Protein AF-A0A2Z6ALF0-F1 (afdb_monomer)

pLDDT: mean 80.56, std 20.96, range [26.92, 98.69]

Solvent-accessible surface area (backbone atoms only — not comparable to full-atom values): 9524 Å² total; per-residue (Å²): 140,86,81,88,91,83,89,80,90,87,84,90,86,88,82,89,91,81,87,85,74,80,50,72,68,54,55,47,52,55,52,51,62,71,66,44,63,38,45,60,66,56,52,17,62,77,69,76,44,52,66,65,54,56,52,47,37,40,71,74,66,69,44,82,64,47,69,61,84,95,41,53,29,33,41,63,68,51,52,54,50,51,53,51,49,54,50,36,47,75,76,67,48,52,74,68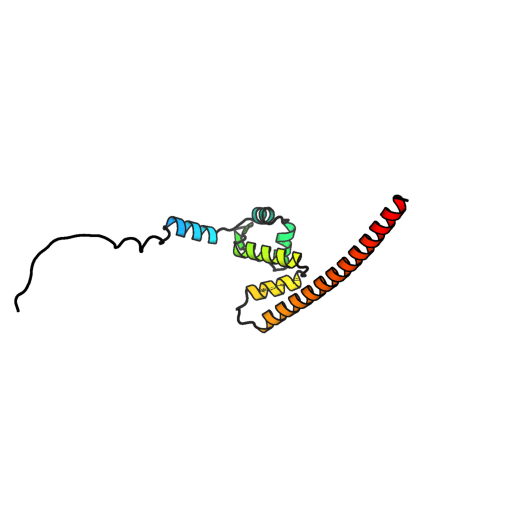,56,42,43,59,54,50,54,55,72,76,41,69,93,80,49,57,71,59,54,51,53,51,52,50,54,53,49,53,53,51,51,54,52,50,53,52,48,55,54,49,51,54,52,51,53,53,52,51,52,52,50,54,56,52,54,59,60,74,77,109

Nearest PDB structures (foldseek):
  5d90-assembly2_C  TM=7.475E-01  e=9.733E-06  Haemophilus influenzae Rd KW20
  2zhh-assembly1_A-2  TM=7.139E-01  e=1.843E-04  Escherichia coli K-12
  2zhg-assembly1_A-2  TM=7.378E-01  e=7.765E-04  Escherichia coli K-12
  5gpe-assembly3_F  TM=6.686E-01  e=2.913E-04  Cupriavidus metallidurans CH34
  4r4e-assembly1_A  TM=8.401E-01  e=2.870E-03  Bacillus subtilis subsp. subtilis str. 168

Secondary structure (DSSP, 8-state):
----------------S------HHHHHHHHHHHT--EEHHHHHHHTT--HHHHHHHHHTTS---EEETTEEEE-HHHHHHHHHHHHHHHTT--HHHHHHHHHHHHS-TT-HHHHHHHHHHHHHHHHHHHHHHHHHHHHHHHHHHHHHHHHHHHT-

Radius of gyration: 30.3 Å; Cα contacts (8 Å, |Δi|>4): 73; chains: 1; bounding box: 58×91×66 Å

Foldseek 3Di:
DDDDDDDDDDDDDDDDPPDPDDDPVVVVVVVVLQVAWDFLVRLCVVVVHDSVVVVVCVVVVLADFDDDDPTGTAGPVRSVSVVLVVVCVVLPHDPVVSSLVVVCVVDDVPCPVSVVVNVVVVVVSVVVVVVVVVVVVVVVVVVVVVVVVVVVVVVD

Sequence (156 aa):
MGNSLHLAEDDETLKDADRDNPTHKERTRAKDADLQVYGIQDVAQELGLTLRTLRFYEKEGLIAPQRVGSTRAYSRREIGRIQLILRGKRLGFSIKEIKEFLDLYDADPEHKEQMERLIARIRERLVDLKTQRSALDLTIDELTTIEVEAMAKLQR

Structure (mmCIF, N/CA/C/O backbone):
data_AF-A0A2Z6ALF0-F1
#
_entry.id   AF-A0A2Z6ALF0-F1
#
loop_
_atom_site.group_PDB
_atom_site.id
_atom_site.type_symbol
_atom_site.label_atom_id
_atom_site.label_alt_id
_atom_site.label_comp_id
_atom_site.label_asym_id
_atom_site.label_entity_id
_atom_site.label_seq_id
_atom_site.pdbx_PDB_ins_code
_atom_site.Cartn_x
_atom_site.Cartn_y
_atom_site.Cartn_z
_atom_site.occupancy
_atom_site.B_iso_or_equiv
_atom_site.auth_seq_id
_atom_site.auth_comp_id
_atom_site.auth_asym_id
_atom_site.auth_atom_id
_atom_site.pdbx_PDB_model_num
ATOM 1 N N . MET A 1 1 ? -29.558 80.510 9.126 1.00 36.16 1 MET A N 1
ATOM 2 C CA . MET A 1 1 ? -30.345 79.800 10.158 1.00 36.16 1 MET A CA 1
ATOM 3 C C . MET A 1 1 ? -31.781 79.751 9.673 1.00 36.16 1 MET A C 1
ATOM 5 O O . MET A 1 1 ? -32.325 80.812 9.409 1.00 36.16 1 MET A O 1
ATOM 9 N N . GLY A 1 2 ? -32.359 78.566 9.484 1.00 38.44 2 GLY A N 1
ATOM 10 C CA . GLY A 1 2 ? -33.730 78.428 8.980 1.00 38.44 2 GLY A CA 1
ATOM 11 C C . GLY A 1 2 ? -33.899 77.136 8.197 1.00 38.44 2 GLY A C 1
ATOM 12 O O . GLY A 1 2 ? -33.400 77.021 7.090 1.00 38.44 2 GLY A O 1
ATOM 13 N N . ASN A 1 3 ? -34.511 76.161 8.849 1.00 26.92 3 ASN A N 1
ATOM 14 C CA . ASN A 1 3 ? -34.563 74.740 8.539 1.00 26.92 3 ASN A CA 1
ATOM 15 C C . ASN A 1 3 ? -35.599 74.363 7.452 1.00 26.92 3 ASN A C 1
ATOM 17 O O . ASN A 1 3 ? -36.621 75.026 7.344 1.00 26.92 3 ASN A O 1
ATOM 21 N N . SER A 1 4 ? -35.349 73.215 6.804 1.00 31.67 4 SER A N 1
ATOM 22 C CA . SER A 1 4 ? -36.308 72.174 6.371 1.00 31.67 4 SER A CA 1
ATOM 23 C C . SER A 1 4 ? -37.466 72.489 5.407 1.00 31.67 4 SER A C 1
ATOM 25 O O . SER A 1 4 ? -38.355 73.273 5.712 1.00 31.67 4 SER A O 1
ATOM 27 N N . LEU A 1 5 ? -37.552 71.682 4.337 1.00 34.75 5 LEU A N 1
ATOM 28 C CA . LEU A 1 5 ? -38.523 70.573 4.158 1.00 34.75 5 LEU A CA 1
ATOM 29 C C . LEU A 1 5 ? -39.065 70.484 2.710 1.00 34.75 5 LEU A C 1
ATOM 31 O O . LEU A 1 5 ? -39.982 71.211 2.333 1.00 34.75 5 LEU A O 1
ATOM 35 N N . HIS A 1 6 ? -38.539 69.542 1.921 1.00 37.31 6 HIS A N 1
ATOM 36 C CA . HIS A 1 6 ? -39.217 68.905 0.773 1.00 37.31 6 HIS A CA 1
ATOM 37 C C . HIS A 1 6 ? -38.437 67.612 0.449 1.00 37.31 6 HIS A C 1
ATOM 39 O O . HIS A 1 6 ? -37.258 67.715 0.128 1.00 37.31 6 HIS A O 1
ATOM 45 N N . LEU A 1 7 ? -38.857 66.412 0.877 1.00 29.72 7 LEU A N 1
ATOM 46 C CA . LEU A 1 7 ? -39.897 65.496 0.355 1.00 29.72 7 LEU A CA 1
ATOM 47 C C . LEU A 1 7 ? -39.649 64.951 -1.067 1.00 29.72 7 LEU A C 1
ATOM 49 O O . LEU A 1 7 ? -39.421 65.730 -1.987 1.00 29.72 7 LEU A O 1
ATOM 53 N N . ALA A 1 8 ? -39.833 63.621 -1.159 1.00 34.72 8 ALA A N 1
ATOM 54 C CA . ALA A 1 8 ? -39.779 62.663 -2.281 1.00 34.72 8 ALA A CA 1
ATOM 55 C C . ALA A 1 8 ? -38.380 62.054 -2.566 1.00 34.72 8 ALA A C 1
ATOM 57 O O . ALA A 1 8 ? -37.466 62.789 -2.928 1.00 34.72 8 ALA A O 1
ATOM 58 N N . GLU A 1 9 ? -38.082 60.789 -2.201 1.00 36.00 9 GLU A N 1
ATOM 59 C CA . GLU A 1 9 ? -38.539 59.504 -2.824 1.00 36.00 9 GLU A CA 1
ATOM 60 C C . GLU A 1 9 ? -38.006 59.421 -4.272 1.00 36.00 9 GLU A C 1
ATOM 62 O O . GLU A 1 9 ? -38.225 60.351 -5.037 1.00 36.00 9 GLU A O 1
ATOM 67 N N . ASP A 1 10 ? -37.190 58.471 -4.742 1.00 36.28 10 ASP A N 1
ATOM 68 C CA . ASP A 1 10 ? -36.922 57.045 -4.479 1.00 36.28 10 ASP A CA 1
ATOM 69 C C . ASP A 1 10 ? -35.439 56.765 -4.888 1.00 36.28 10 ASP A C 1
ATOM 71 O O . ASP A 1 10 ? -34.798 57.626 -5.487 1.00 36.28 10 ASP A O 1
ATOM 75 N N . ASP A 1 11 ? -34.743 55.667 -4.585 1.00 36.69 11 ASP A N 1
ATOM 76 C CA . ASP A 1 11 ? -35.003 54.318 -5.097 1.00 36.69 11 ASP A CA 1
ATOM 77 C C . ASP A 1 11 ? -33.961 53.325 -4.530 1.00 36.69 11 ASP A C 1
ATOM 79 O O . ASP A 1 11 ? -32.833 53.679 -4.173 1.00 36.69 11 ASP A O 1
ATOM 83 N N . GLU A 1 12 ? -34.392 52.074 -4.422 1.00 46.31 12 GLU A N 1
ATOM 84 C CA . GLU A 1 12 ? -33.742 50.914 -3.826 1.00 46.31 12 GLU A CA 1
ATOM 85 C C . GLU A 1 12 ? -32.347 50.600 -4.400 1.00 46.31 12 GLU A C 1
ATOM 87 O O . GLU A 1 12 ? -32.217 50.402 -5.597 1.00 46.31 12 GLU A O 1
ATOM 92 N N . THR A 1 13 ? -31.356 50.315 -3.541 1.00 40.75 13 THR A N 1
ATOM 93 C CA . THR A 1 13 ? -30.480 49.127 -3.700 1.00 40.75 13 THR A CA 1
ATOM 94 C C . THR A 1 13 ? -29.827 48.745 -2.364 1.00 40.75 13 THR A C 1
ATOM 96 O O . THR A 1 13 ? -28.666 49.049 -2.102 1.00 40.75 13 THR A O 1
ATOM 99 N N . LEU A 1 14 ? -30.564 48.037 -1.509 1.00 40.50 14 LEU A N 1
ATOM 100 C CA . LEU A 1 14 ? -30.002 47.198 -0.444 1.00 40.50 14 LEU A CA 1
ATOM 101 C C . LEU A 1 14 ? -30.668 45.825 -0.559 1.00 40.50 14 LEU A C 1
ATOM 103 O O . LEU A 1 14 ? -31.631 45.516 0.138 1.00 40.50 14 LEU A O 1
ATOM 107 N N . LYS A 1 15 ? -30.185 45.013 -1.500 1.00 47.94 15 LYS A N 1
ATOM 108 C CA . LYS A 1 15 ? -30.515 43.590 -1.593 1.00 47.94 15 LYS A CA 1
ATOM 109 C C . LYS A 1 15 ? -29.215 42.793 -1.643 1.00 47.94 15 LYS A C 1
ATOM 111 O O . LYS A 1 15 ? -28.265 43.191 -2.305 1.00 47.94 15 LYS A O 1
ATOM 116 N N . ASP A 1 16 ? -29.250 41.666 -0.937 1.00 44.12 16 ASP A N 1
ATOM 117 C CA . ASP A 1 16 ? -28.388 40.490 -1.102 1.00 44.12 16 ASP A CA 1
ATOM 118 C C . ASP A 1 16 ? -27.131 40.373 -0.221 1.00 44.12 16 ASP A C 1
ATOM 120 O O . ASP A 1 16 ? -26.044 40.082 -0.709 1.00 44.12 16 ASP A O 1
ATOM 124 N N . ALA A 1 17 ? -27.295 40.464 1.105 1.00 42.97 17 ALA A N 1
ATOM 125 C CA . ALA A 1 17 ? -26.267 40.026 2.064 1.00 42.97 17 ALA A CA 1
ATOM 126 C C . ALA A 1 17 ? -26.713 38.890 3.011 1.00 42.97 17 ALA A C 1
ATOM 128 O O . ALA A 1 17 ? -26.116 38.725 4.069 1.00 42.97 17 ALA A O 1
ATOM 129 N N . ASP A 1 18 ? -27.738 38.099 2.661 1.00 46.19 18 ASP A N 1
ATOM 130 C CA . ASP A 1 18 ? -28.211 37.019 3.553 1.00 46.19 18 ASP A CA 1
ATOM 131 C C . ASP A 1 18 ? -28.736 35.765 2.817 1.00 46.19 18 ASP A C 1
ATOM 133 O O . ASP A 1 18 ? -29.830 35.269 3.083 1.00 46.19 18 ASP A O 1
ATOM 137 N N . ARG A 1 19 ? -27.983 35.256 1.826 1.00 46.47 19 ARG A N 1
ATOM 138 C CA . ARG A 1 19 ? -28.395 34.085 1.014 1.00 46.47 19 ARG A CA 1
ATOM 139 C C . ARG A 1 19 ? -27.627 32.779 1.237 1.00 46.47 19 ARG A C 1
ATOM 141 O O . ARG A 1 19 ? -28.001 31.787 0.626 1.00 46.47 19 ARG A O 1
ATOM 148 N N . ASP A 1 20 ? -26.671 32.730 2.161 1.00 53.62 20 ASP A N 1
ATOM 149 C CA . ASP A 1 20 ? -25.865 31.520 2.416 1.00 53.62 20 ASP A CA 1
ATOM 150 C C . ASP A 1 20 ? -26.016 30.976 3.845 1.00 53.62 20 ASP A C 1
ATOM 152 O O . ASP A 1 20 ? -25.077 30.445 4.439 1.00 53.62 20 ASP A O 1
ATOM 156 N N . ASN A 1 21 ? -27.215 31.075 4.428 1.00 49.03 21 ASN 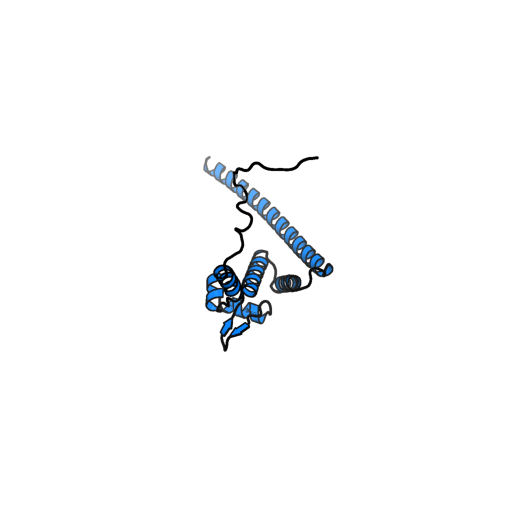A N 1
ATOM 157 C CA . ASN A 1 21 ? -27.497 30.407 5.695 1.00 49.03 21 ASN A CA 1
ATOM 158 C C . ASN A 1 21 ? -28.174 29.047 5.425 1.00 49.03 21 ASN A C 1
ATOM 160 O O . ASN A 1 21 ? -29.372 29.018 5.131 1.00 49.03 21 ASN A O 1
ATOM 164 N N . PRO A 1 22 ? -27.459 27.906 5.521 1.00 55.16 22 PRO A N 1
ATOM 165 C CA . PRO A 1 22 ? -28.015 26.606 5.157 1.00 55.16 22 PRO A CA 1
ATOM 166 C C . PRO A 1 22 ? -29.225 26.272 6.029 1.00 55.16 22 PRO A C 1
ATOM 168 O O . PRO A 1 22 ? -29.228 26.506 7.249 1.00 55.16 22 PRO A O 1
ATOM 171 N N . THR A 1 23 ? -30.259 25.722 5.396 1.00 61.44 23 THR A N 1
ATOM 172 C CA . THR A 1 23 ? -31.543 25.427 6.036 1.00 61.44 23 THR A CA 1
ATOM 173 C C . THR A 1 23 ? -31.380 24.386 7.145 1.00 61.44 23 THR A C 1
ATOM 175 O O . THR A 1 23 ? -30.465 23.560 7.127 1.00 61.44 23 THR A O 1
ATOM 178 N N . HIS A 1 24 ? -32.291 24.370 8.125 1.00 55.44 24 HIS A N 1
ATOM 179 C CA . HIS A 1 24 ? -32.254 23.376 9.205 1.00 55.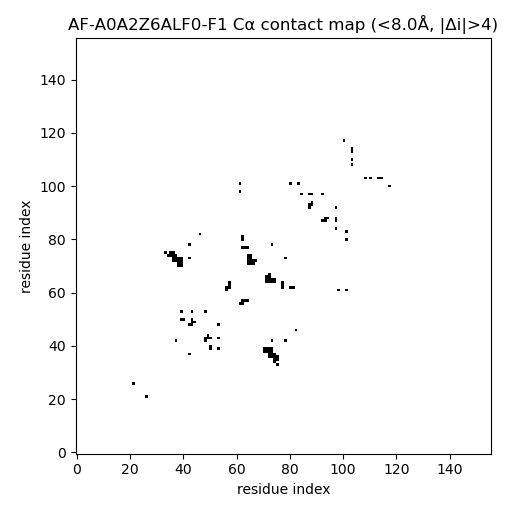44 24 HIS A CA 1
ATOM 180 C C . HIS A 1 24 ? -32.209 21.936 8.656 1.00 55.44 24 HIS A C 1
ATOM 182 O O . HIS A 1 24 ? -31.474 21.117 9.191 1.00 55.44 24 HIS A O 1
ATOM 188 N N . LYS A 1 25 ? -32.906 21.631 7.548 1.00 51.03 25 LYS A N 1
ATOM 189 C CA . LYS A 1 25 ? -32.864 20.312 6.881 1.00 51.03 25 LYS A CA 1
ATOM 190 C C . LYS A 1 25 ? -31.490 19.965 6.295 1.00 51.03 25 LYS A C 1
ATOM 192 O O . LYS A 1 25 ? -31.099 18.802 6.356 1.00 51.03 25 LYS A O 1
ATOM 197 N N . GLU A 1 26 ? -30.756 20.935 5.756 1.00 51.47 26 GLU A N 1
ATOM 198 C CA . GLU A 1 26 ? -29.387 20.732 5.255 1.00 51.47 26 GLU A CA 1
ATOM 199 C C . GLU A 1 26 ? -28.392 20.540 6.401 1.00 51.47 26 GLU A C 1
ATOM 201 O O . GLU A 1 26 ? -27.543 19.654 6.326 1.00 51.47 26 GLU A O 1
ATOM 206 N N . ARG A 1 27 ? -28.560 21.273 7.511 1.00 55.06 27 ARG A N 1
ATOM 207 C CA . ARG A 1 27 ? -27.776 21.047 8.739 1.00 55.06 27 ARG A CA 1
ATOM 208 C C . ARG A 1 27 ? -28.053 19.678 9.351 1.00 55.06 27 ARG A C 1
ATOM 210 O O . ARG A 1 27 ? -27.126 19.043 9.844 1.00 55.06 27 ARG A O 1
ATOM 217 N N . THR A 1 28 ? -29.304 19.216 9.314 1.00 50.59 28 THR A N 1
ATOM 218 C CA . THR A 1 28 ? -29.684 17.878 9.785 1.00 50.59 28 THR A CA 1
ATOM 219 C C . THR A 1 28 ? -29.117 16.790 8.867 1.00 50.59 28 THR A C 1
ATOM 221 O O . THR A 1 28 ? -28.453 15.899 9.372 1.00 50.59 28 THR A O 1
ATOM 224 N N . ARG A 1 29 ? -29.222 16.907 7.531 1.00 51.62 29 ARG A N 1
ATOM 225 C CA . ARG A 1 29 ? -28.601 15.951 6.582 1.00 51.62 29 ARG A CA 1
ATOM 226 C C . ARG A 1 29 ? -27.079 15.866 6.701 1.00 51.62 29 ARG A C 1
ATOM 228 O O . ARG A 1 29 ? -26.533 14.772 6.607 1.00 51.62 29 ARG A O 1
ATOM 235 N N . ALA A 1 30 ? -26.400 16.998 6.876 1.00 51.06 30 ALA A N 1
ATOM 236 C CA . ALA A 1 30 ? -24.951 17.027 7.062 1.00 51.06 30 ALA A CA 1
ATOM 237 C C . ALA A 1 30 ? -24.537 16.385 8.399 1.00 51.06 30 ALA A C 1
ATOM 239 O O . ALA A 1 30 ? -23.583 15.614 8.428 1.00 51.06 30 ALA A O 1
ATOM 240 N N . LYS A 1 31 ? -25.297 16.624 9.480 1.00 46.72 31 LYS A N 1
ATOM 241 C CA . LYS A 1 31 ? -25.099 15.947 10.775 1.00 46.72 31 LYS A CA 1
ATOM 242 C C . LYS A 1 31 ? -25.391 14.446 10.716 1.00 46.72 31 LYS A C 1
ATOM 244 O O . LYS A 1 31 ? -24.649 13.665 11.301 1.00 46.72 31 LYS A O 1
ATOM 249 N N . ASP A 1 32 ? -26.431 14.038 9.997 1.00 48.75 32 ASP A N 1
ATOM 250 C CA . ASP A 1 32 ? -26.802 12.628 9.845 1.00 48.75 32 ASP A CA 1
ATOM 251 C C . ASP A 1 32 ? -25.769 11.865 9.003 1.00 48.75 32 ASP A C 1
ATOM 253 O O . ASP A 1 32 ? -25.468 10.711 9.293 1.00 48.75 32 ASP A O 1
ATOM 257 N N . ALA A 1 33 ? -25.170 12.514 7.997 1.00 52.06 33 ALA A N 1
ATOM 258 C CA . ALA A 1 33 ? -24.069 11.949 7.218 1.00 52.06 33 ALA A CA 1
ATOM 259 C C . ALA A 1 33 ? -22.802 11.725 8.062 1.00 52.06 33 ALA A C 1
ATOM 261 O O . ALA A 1 33 ? -22.084 10.753 7.819 1.00 52.06 33 ALA A O 1
ATOM 262 N N . ASP A 1 34 ? -22.548 12.581 9.054 1.00 53.16 34 ASP A N 1
ATOM 263 C CA . ASP A 1 34 ? -21.435 12.449 10.006 1.00 53.16 34 ASP A CA 1
ATOM 264 C C . ASP A 1 34 ? -21.668 11.336 11.049 1.00 53.16 34 ASP A C 1
ATOM 266 O O . ASP A 1 34 ? -20.716 10.748 11.561 1.00 53.16 34 ASP A O 1
ATOM 270 N N . LEU A 1 35 ? -22.933 10.987 11.313 1.00 59.06 35 LEU A N 1
ATOM 271 C CA . LEU A 1 35 ? -23.349 9.885 12.193 1.00 59.06 35 LEU A CA 1
ATOM 272 C C . LEU A 1 35 ? -23.597 8.561 11.449 1.00 59.06 35 LEU A C 1
ATOM 274 O O . LEU A 1 35 ? -23.936 7.557 12.081 1.00 59.06 35 LEU A O 1
ATOM 278 N N . GLN A 1 36 ? -23.432 8.527 10.121 1.00 74.06 36 GLN A N 1
ATOM 279 C CA . GLN A 1 36 ? -23.602 7.298 9.349 1.00 74.06 36 GLN A CA 1
ATOM 280 C C . GLN A 1 36 ? -22.542 6.264 9.733 1.00 74.06 36 GLN A C 1
ATOM 282 O O . GLN A 1 36 ? -21.338 6.454 9.538 1.00 74.06 36 GLN A O 1
ATOM 287 N N . VAL A 1 37 ? -23.034 5.140 10.246 1.00 82.50 37 VAL A N 1
ATOM 288 C CA . VAL A 1 37 ? -22.264 3.928 10.496 1.00 82.50 37 VAL A CA 1
ATOM 289 C C . VAL A 1 37 ? -22.595 2.880 9.442 1.00 82.50 37 VAL A C 1
ATOM 291 O O . VAL A 1 37 ? -23.759 2.648 9.127 1.00 82.50 37 VAL A O 1
ATOM 294 N N . TYR A 1 38 ? -21.559 2.242 8.911 1.00 90.88 38 TYR A N 1
ATOM 295 C CA . TYR A 1 38 ? -21.655 1.270 7.824 1.00 90.88 38 TYR A CA 1
ATOM 296 C C . TYR A 1 38 ? -21.400 -0.142 8.349 1.00 90.88 38 TYR A C 1
ATOM 298 O O . TYR A 1 38 ? -20.572 -0.338 9.246 1.00 90.88 38 TYR A O 1
ATOM 306 N N . GLY A 1 39 ? -22.103 -1.134 7.802 1.00 93.62 39 GLY A N 1
ATOM 307 C CA . GLY A 1 39 ? -21.878 -2.537 8.128 1.00 93.62 39 GLY A CA 1
ATOM 308 C C . GLY A 1 39 ? -20.608 -3.083 7.474 1.00 93.62 39 GLY A C 1
ATOM 309 O O . GLY A 1 39 ? -20.095 -2.542 6.497 1.00 93.62 39 GLY A O 1
ATOM 310 N N . ILE A 1 40 ? -20.095 -4.209 7.984 1.00 93.56 40 ILE A N 1
ATOM 311 C CA . ILE A 1 40 ? -18.899 -4.847 7.406 1.00 93.56 40 ILE A CA 1
ATOM 312 C C . ILE A 1 40 ? -19.109 -5.286 5.947 1.00 93.56 40 ILE A C 1
ATOM 314 O O . ILE A 1 40 ? -18.159 -5.237 5.169 1.00 93.56 40 ILE A O 1
ATOM 318 N N . GLN A 1 41 ? -20.320 -5.721 5.573 1.00 94.38 41 GLN A N 1
ATOM 319 C CA . GLN A 1 41 ? -20.626 -6.079 4.184 1.00 94.38 41 GLN A CA 1
ATOM 320 C C . GLN A 1 41 ? -20.586 -4.859 3.265 1.00 94.38 41 GLN A C 1
ATOM 322 O O . GLN A 1 41 ? -19.957 -4.935 2.212 1.00 94.38 41 GLN A O 1
ATOM 327 N N . ASP A 1 42 ? -21.190 -3.748 3.687 1.00 94.12 42 ASP A N 1
ATOM 328 C CA . ASP A 1 42 ? -21.257 -2.522 2.889 1.00 94.12 42 ASP A CA 1
ATOM 329 C C . ASP A 1 42 ? -19.851 -1.981 2.625 1.00 94.12 42 ASP A C 1
ATOM 331 O O . ASP A 1 42 ? -19.468 -1.768 1.479 1.00 94.12 42 ASP A O 1
ATOM 335 N N . VAL A 1 43 ? -19.028 -1.882 3.677 1.00 95.19 43 VAL A N 1
ATOM 336 C CA . VAL A 1 43 ? -17.637 -1.412 3.566 1.00 95.19 43 VAL A CA 1
ATOM 337 C C . VAL A 1 43 ? -16.799 -2.336 2.685 1.00 95.19 43 VAL A C 1
ATOM 339 O O . VAL A 1 43 ? -15.974 -1.875 1.898 1.00 95.19 43 VAL A O 1
ATOM 342 N N . ALA A 1 44 ? -16.986 -3.651 2.812 1.00 95.50 44 ALA A N 1
ATOM 343 C CA . ALA A 1 44 ? -16.287 -4.623 1.980 1.00 95.50 44 ALA A CA 1
ATOM 344 C C . ALA A 1 44 ? -16.641 -4.450 0.500 1.00 95.50 44 ALA A C 1
ATOM 346 O O . ALA A 1 44 ? -15.746 -4.422 -0.342 1.00 95.50 44 ALA A O 1
ATOM 347 N N . GLN A 1 45 ? -17.926 -4.292 0.187 1.00 96.12 45 GLN A N 1
ATOM 348 C CA . GLN A 1 45 ? -18.388 -4.092 -1.179 1.00 96.12 45 GLN A CA 1
ATOM 349 C C . GLN A 1 45 ? -17.909 -2.753 -1.749 1.00 96.12 45 GLN A C 1
ATOM 351 O O . GLN A 1 45 ? -17.353 -2.726 -2.845 1.00 96.12 45 GLN A O 1
ATOM 356 N N . GLU A 1 46 ? -18.079 -1.662 -1.002 1.00 94.44 46 GLU A N 1
ATOM 357 C CA . GLU A 1 46 ? -17.722 -0.308 -1.434 1.00 94.44 46 GLU A CA 1
ATOM 358 C C . GLU A 1 46 ? -16.222 -0.170 -1.717 1.00 94.44 46 GLU A C 1
ATOM 360 O O . GLU A 1 46 ? -15.822 0.437 -2.709 1.00 94.44 46 GLU A O 1
ATOM 365 N N . LEU A 1 47 ? -15.378 -0.768 -0.872 1.00 95.12 47 LEU A N 1
ATOM 366 C CA . LEU A 1 47 ? -13.922 -0.671 -0.993 1.00 95.12 47 LEU A CA 1
ATOM 367 C C . LEU A 1 47 ? -13.294 -1.824 -1.790 1.00 95.12 47 LEU A C 1
ATOM 369 O O . LEU A 1 47 ? -12.068 -1.887 -1.902 1.00 95.12 47 LEU A O 1
ATOM 373 N N . GLY A 1 48 ? -14.101 -2.748 -2.323 1.00 96.06 48 GLY A N 1
ATOM 374 C CA . GLY A 1 48 ? -13.612 -3.916 -3.062 1.00 96.06 48 GLY A CA 1
ATOM 375 C C . GLY A 1 48 ? -12.744 -4.852 -2.212 1.00 96.06 48 GLY A C 1
ATOM 376 O O . GLY A 1 48 ? -11.780 -5.439 -2.704 1.00 96.06 48 GLY A O 1
ATOM 377 N N . LEU A 1 49 ? -13.046 -4.970 -0.918 1.00 96.56 49 LEU A N 1
ATOM 378 C CA . LEU A 1 49 ? -12.306 -5.785 0.040 1.00 96.56 49 LEU A CA 1
ATOM 379 C C . LEU A 1 49 ? -13.078 -7.039 0.422 1.00 96.56 49 LEU A C 1
ATOM 381 O O . LEU A 1 49 ? -14.302 -7.088 0.424 1.00 96.56 49 LEU A O 1
ATOM 385 N N . THR A 1 50 ? -12.348 -8.069 0.839 1.00 96.81 50 THR A N 1
ATOM 386 C CA . THR A 1 50 ? -12.986 -9.222 1.474 1.00 96.81 50 THR A CA 1
ATOM 387 C C . THR A 1 50 ? -13.277 -8.923 2.945 1.00 96.81 50 THR A C 1
ATOM 389 O O . THR A 1 50 ? -12.524 -8.210 3.616 1.00 96.81 50 THR A O 1
ATOM 392 N N . LEU A 1 51 ? -14.307 -9.566 3.505 1.00 96.31 51 LEU A N 1
ATOM 393 C CA . LEU A 1 51 ? -14.561 -9.534 4.953 1.00 96.31 51 LEU A CA 1
ATOM 394 C C . LEU A 1 51 ? -13.344 -10.024 5.757 1.00 96.31 51 LEU A C 1
ATOM 396 O O . LEU A 1 51 ? -13.100 -9.557 6.869 1.00 96.31 51 LEU A O 1
ATOM 400 N N . ARG A 1 52 ? -12.572 -10.967 5.196 1.00 96.69 52 ARG A N 1
ATOM 401 C CA . ARG A 1 52 ? -11.327 -11.464 5.792 1.00 96.69 52 ARG A CA 1
ATOM 402 C C . ARG A 1 52 ? -10.289 -10.349 5.900 1.00 96.69 52 ARG A C 1
ATOM 404 O O . ARG A 1 52 ? -9.650 -10.243 6.940 1.00 96.69 52 ARG A O 1
ATOM 411 N N . THR A 1 53 ? -10.155 -9.511 4.874 1.00 96.31 53 THR A N 1
ATOM 412 C CA . THR A 1 53 ? -9.233 -8.367 4.865 1.00 96.31 53 THR A CA 1
ATOM 413 C C . THR A 1 53 ? -9.603 -7.346 5.940 1.00 96.31 53 THR A C 1
ATOM 415 O O . THR A 1 53 ? -8.738 -6.941 6.710 1.00 96.31 53 THR A O 1
ATOM 418 N N . LEU A 1 54 ? -10.887 -6.992 6.065 1.00 96.06 54 LEU A N 1
ATOM 419 C CA . LEU A 1 54 ? -11.342 -6.055 7.102 1.00 96.06 54 LEU A CA 1
ATOM 420 C C . LEU A 1 54 ? -11.092 -6.592 8.518 1.00 96.06 54 LEU A C 1
ATOM 422 O O . LEU A 1 54 ? -10.587 -5.875 9.376 1.00 96.06 54 LEU A O 1
ATOM 426 N N . ARG A 1 55 ? -11.378 -7.878 8.759 1.00 95.38 55 ARG A N 1
ATOM 427 C CA . ARG A 1 55 ? -11.085 -8.534 10.048 1.00 95.38 55 ARG A CA 1
ATOM 428 C C . ARG A 1 55 ? -9.591 -8.620 10.329 1.00 95.38 55 ARG A C 1
ATOM 430 O O . ARG A 1 55 ? -9.182 -8.545 11.480 1.00 95.38 55 ARG A O 1
ATOM 437 N N . PHE A 1 56 ? -8.782 -8.807 9.290 1.00 96.00 56 PHE A N 1
ATOM 438 C CA . PHE A 1 56 ? -7.333 -8.789 9.415 1.00 96.00 56 PHE A CA 1
ATOM 439 C C . PHE A 1 56 ? -6.839 -7.399 9.834 1.00 96.00 56 PHE A C 1
ATOM 441 O O . PHE A 1 56 ? -6.094 -7.306 10.799 1.00 96.00 56 PHE A O 1
ATOM 448 N N . TYR A 1 57 ? -7.309 -6.323 9.198 1.00 96.06 57 TYR A N 1
ATOM 449 C CA . TYR A 1 57 ? -6.942 -4.962 9.605 1.00 96.06 57 TYR A CA 1
ATOM 450 C C . TYR A 1 57 ? -7.364 -4.643 11.043 1.00 96.06 57 TYR A C 1
ATOM 452 O O . TYR A 1 57 ? -6.583 -4.046 11.779 1.00 96.06 57 TYR A O 1
ATOM 460 N N . GLU A 1 58 ? -8.552 -5.084 11.466 1.00 94.88 58 GLU A N 1
ATOM 461 C CA . GLU A 1 58 ? -8.993 -4.957 12.863 1.00 94.88 58 GLU A CA 1
ATOM 462 C C . GLU A 1 58 ? -8.057 -5.723 13.808 1.00 94.88 58 GLU A C 1
ATOM 464 O O . GLU A 1 58 ? -7.603 -5.179 14.811 1.00 94.88 58 GLU A O 1
ATOM 469 N N . LYS A 1 59 ? -7.708 -6.971 13.468 1.00 95.44 59 LYS A N 1
ATOM 470 C CA . LYS A 1 59 ? -6.807 -7.808 14.272 1.00 95.44 59 LYS A CA 1
ATOM 471 C C . LYS A 1 59 ? -5.410 -7.195 14.421 1.00 95.44 59 LYS A C 1
ATOM 473 O O . LYS A 1 59 ? -4.837 -7.263 15.502 1.00 95.44 59 LYS A O 1
ATOM 478 N N . GLU A 1 60 ? -4.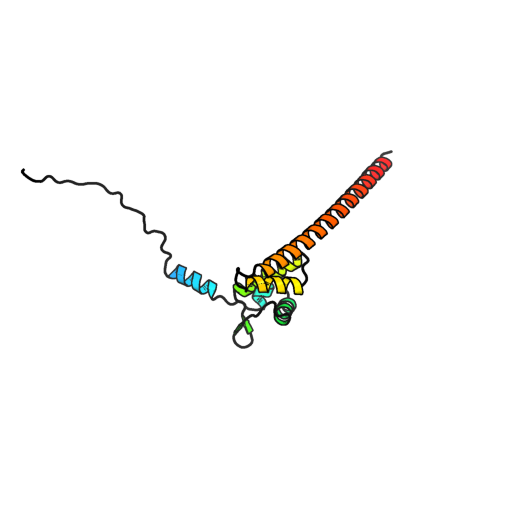870 -6.599 13.361 1.00 93.94 60 GLU A N 1
ATOM 479 C CA . GLU A 1 60 ? -3.563 -5.923 13.390 1.00 93.94 60 GLU A CA 1
ATOM 480 C C . GLU A 1 60 ? -3.614 -4.547 14.094 1.00 93.94 60 GLU A C 1
ATOM 482 O O . GLU A 1 60 ? -2.589 -3.871 14.258 1.00 93.94 60 GLU A O 1
ATOM 487 N N . GLY A 1 61 ? -4.804 -4.121 14.538 1.00 92.50 61 GLY A N 1
ATOM 488 C CA . GLY A 1 61 ? -5.034 -2.837 15.195 1.00 92.50 61 GLY A CA 1
ATOM 489 C C . GLY A 1 61 ? -4.885 -1.647 14.250 1.00 92.50 61 GLY A C 1
ATOM 490 O O . GLY A 1 61 ? -4.571 -0.550 14.697 1.00 92.50 61 GLY A O 1
ATOM 491 N N . LEU A 1 62 ? -5.050 -1.863 12.944 1.00 93.19 62 LEU A N 1
ATOM 492 C CA . LEU A 1 62 ? -5.048 -0.789 11.952 1.00 93.19 62 LEU A CA 1
ATOM 493 C C . LEU A 1 62 ? -6.379 -0.052 11.912 1.00 93.19 62 LEU A C 1
ATOM 495 O O . LEU A 1 62 ? -6.416 1.096 11.491 1.00 93.19 62 LEU A O 1
ATOM 499 N N . ILE A 1 63 ? -7.456 -0.729 12.299 1.00 93.94 63 ILE A N 1
ATOM 500 C CA . ILE A 1 63 ? -8.804 -0.180 12.374 1.00 93.94 63 ILE A CA 1
ATOM 501 C C . ILE A 1 63 ? -9.475 -0.657 13.660 1.00 93.94 63 ILE A C 1
ATOM 503 O O . ILE A 1 63 ? -9.191 -1.756 14.138 1.00 93.94 63 ILE A O 1
ATOM 507 N N . ALA A 1 64 ? -10.373 0.151 14.205 1.00 92.88 64 ALA A N 1
ATOM 508 C CA . ALA A 1 64 ? -11.095 -0.118 15.442 1.00 92.88 64 ALA A CA 1
ATOM 509 C C . ALA A 1 64 ? -12.588 0.234 15.283 1.00 92.88 64 ALA A C 1
ATOM 511 O O . ALA A 1 64 ? -13.074 1.177 15.911 1.00 92.88 64 ALA A O 1
ATOM 512 N N . PRO A 1 65 ? -13.340 -0.501 14.434 1.00 92.94 65 PRO A N 1
ATOM 513 C CA . PRO A 1 65 ? -14.764 -0.246 14.253 1.00 92.94 65 PRO A CA 1
ATOM 514 C C . PRO A 1 65 ? -15.521 -0.409 15.572 1.00 92.94 65 PRO A C 1
ATOM 516 O O . PRO A 1 65 ? -15.238 -1.305 16.373 1.00 92.94 65 PRO A O 1
ATOM 519 N N . GLN A 1 66 ? -16.541 0.422 15.768 1.00 92.56 66 GLN A N 1
ATOM 520 C CA . GLN A 1 66 ? -17.442 0.288 16.904 1.00 92.56 66 GLN A CA 1
ATOM 521 C C . GLN A 1 66 ? -18.322 -0.956 16.753 1.00 92.56 66 GLN A C 1
ATOM 523 O O . GLN A 1 66 ? -18.405 -1.576 15.688 1.00 92.56 66 GLN A O 1
ATOM 528 N N . ARG A 1 67 ? -19.003 -1.337 17.835 1.00 90.69 67 ARG A N 1
ATOM 529 C CA . ARG A 1 67 ? -19.981 -2.427 17.819 1.00 90.69 67 ARG A CA 1
ATOM 530 C C . ARG A 1 67 ? -21.365 -1.902 18.156 1.00 90.69 67 ARG A C 1
ATOM 532 O O . ARG A 1 67 ? -21.542 -1.236 19.170 1.00 90.69 67 ARG A O 1
ATOM 539 N N . VAL A 1 68 ? -22.338 -2.261 17.325 1.00 87.94 68 VAL A N 1
ATOM 540 C CA . VAL A 1 68 ? -23.767 -2.075 17.590 1.00 87.94 68 VAL A CA 1
ATOM 541 C C . VAL A 1 68 ? -24.356 -3.470 17.777 1.00 87.94 68 VAL A C 1
ATOM 543 O O . VAL A 1 68 ? -24.525 -4.231 16.821 1.00 87.94 68 VAL A O 1
ATOM 546 N N . GLY A 1 69 ? -24.555 -3.856 19.040 1.00 88.25 69 GLY A N 1
ATOM 547 C CA . GLY A 1 69 ? -24.831 -5.244 19.412 1.00 88.25 69 GLY A CA 1
ATOM 548 C C . GLY A 1 69 ? -23.663 -6.166 19.041 1.00 88.25 69 GLY A C 1
ATOM 549 O O . GLY A 1 69 ? -22.528 -5.961 19.470 1.00 88.25 69 GLY A O 1
ATOM 550 N N . SER A 1 70 ? -23.928 -7.187 18.223 1.00 86.44 70 SER A N 1
ATOM 551 C CA . SER A 1 70 ? -22.910 -8.127 17.728 1.00 86.44 70 SER A CA 1
ATOM 552 C C . SER A 1 70 ? -22.238 -7.685 16.418 1.00 86.44 70 SER A C 1
ATOM 554 O O . SER A 1 70 ? -21.239 -8.289 16.007 1.00 86.44 70 SER A O 1
ATOM 556 N N . THR A 1 71 ? -22.740 -6.624 15.780 1.00 86.94 71 THR A N 1
ATOM 557 C CA . THR A 1 71 ? -22.335 -6.192 14.436 1.00 86.94 71 THR A CA 1
ATOM 558 C C . THR A 1 71 ? -21.299 -5.073 14.494 1.00 86.94 71 THR A C 1
ATOM 560 O O . THR A 1 71 ? -21.380 -4.175 15.331 1.00 86.94 71 THR A O 1
ATOM 563 N N . ARG A 1 72 ? -20.309 -5.123 13.594 1.00 91.06 72 ARG A N 1
ATOM 564 C CA . ARG A 1 72 ? -19.319 -4.048 13.423 1.00 91.06 72 ARG A CA 1
ATOM 565 C C . ARG A 1 72 ? -19.942 -2.870 12.687 1.00 91.06 72 ARG A C 1
ATOM 567 O O . ARG A 1 72 ? -20.575 -3.073 11.655 1.00 91.06 72 ARG A O 1
ATOM 574 N N . ALA A 1 73 ? -19.690 -1.684 13.210 1.00 92.94 73 ALA A N 1
ATOM 575 C CA . ALA A 1 73 ? -20.134 -0.401 12.707 1.00 92.94 73 ALA A CA 1
ATOM 576 C C . ALA A 1 73 ? -18.898 0.455 12.398 1.00 92.94 73 ALA A C 1
ATOM 578 O O . ALA A 1 73 ? -18.123 0.805 13.290 1.00 92.94 73 ALA A O 1
ATOM 579 N N . TYR A 1 74 ? -18.696 0.754 11.119 1.00 93.50 74 TYR A N 1
ATOM 580 C CA . TYR A 1 74 ? -17.580 1.555 10.627 1.00 93.50 74 TYR A CA 1
ATOM 581 C C . TYR A 1 74 ? -18.044 2.996 10.459 1.00 93.50 74 TYR A C 1
ATOM 583 O O . TYR A 1 74 ? -19.040 3.244 9.788 1.00 93.50 74 TYR A O 1
ATOM 591 N N . SER A 1 75 ? -17.338 3.947 11.061 1.00 92.50 75 SER A N 1
ATOM 592 C CA . SER A 1 75 ? -17.596 5.371 10.835 1.00 92.50 75 SER A CA 1
ATOM 593 C C . SER A 1 75 ? -16.975 5.830 9.512 1.00 92.50 75 SER A C 1
ATOM 595 O O . SER A 1 75 ? -16.107 5.155 8.950 1.00 92.50 75 SER A O 1
ATOM 597 N N . ARG A 1 76 ? -17.335 7.030 9.042 1.00 90.44 76 ARG A N 1
ATOM 598 C CA . ARG A 1 76 ? -16.633 7.667 7.912 1.00 90.44 76 ARG A CA 1
ATOM 599 C C . ARG A 1 76 ? -15.129 7.818 8.158 1.00 90.44 76 ARG A C 1
ATOM 601 O O . ARG A 1 76 ? -14.343 7.616 7.233 1.00 90.44 76 ARG A O 1
ATOM 608 N N . ARG A 1 77 ? -14.718 8.118 9.398 1.00 88.25 77 ARG A N 1
ATOM 609 C CA . ARG A 1 77 ? -13.297 8.173 9.786 1.00 88.25 77 ARG A CA 1
ATOM 610 C C . ARG A 1 77 ? -12.621 6.821 9.561 1.00 88.25 77 ARG A C 1
ATOM 612 O O . ARG A 1 77 ? -11.528 6.775 9.003 1.00 88.25 77 ARG A O 1
ATOM 619 N N . GLU A 1 78 ? -13.294 5.734 9.927 1.00 91.19 78 GLU A N 1
ATOM 620 C CA . GLU A 1 78 ? -12.778 4.380 9.738 1.00 91.19 78 GLU A CA 1
ATOM 621 C C . GLU A 1 78 ? -12.630 4.024 8.258 1.00 91.19 78 GLU A C 1
ATOM 623 O O . GLU A 1 78 ? -11.616 3.464 7.850 1.00 91.19 78 GLU A O 1
ATOM 628 N N . ILE A 1 79 ? -13.603 4.410 7.431 1.00 93.62 79 ILE A N 1
ATOM 629 C CA . ILE A 1 79 ? -13.537 4.225 5.975 1.00 93.62 79 ILE A CA 1
ATOM 630 C C . ILE A 1 79 ? -12.351 5.000 5.389 1.00 93.62 79 ILE A C 1
ATOM 632 O O . ILE A 1 79 ? -11.561 4.429 4.634 1.00 93.62 79 ILE A O 1
ATOM 636 N N . GLY A 1 80 ? -12.163 6.264 5.782 1.00 92.12 80 GLY A N 1
ATOM 637 C CA . GLY A 1 80 ? -11.001 7.061 5.376 1.00 92.12 80 GLY A CA 1
ATOM 638 C C . GLY A 1 80 ? -9.674 6.418 5.796 1.00 92.12 80 GLY A C 1
ATOM 639 O O . GLY A 1 80 ? -8.732 6.341 5.004 1.00 92.12 80 GLY A O 1
ATOM 640 N N . ARG A 1 81 ? -9.619 5.856 7.009 1.00 93.38 81 ARG A N 1
ATOM 641 C CA . ARG A 1 81 ? -8.460 5.101 7.501 1.00 93.38 81 ARG A CA 1
ATOM 642 C C . ARG A 1 81 ? -8.175 3.866 6.643 1.00 93.38 81 ARG A C 1
ATOM 644 O O . ARG A 1 81 ? -7.028 3.645 6.258 1.00 93.38 81 ARG A O 1
ATOM 651 N N . ILE A 1 82 ? -9.203 3.103 6.262 1.00 95.50 82 ILE A N 1
ATOM 652 C CA . ILE A 1 82 ? -9.052 1.953 5.355 1.00 95.50 82 ILE A CA 1
ATOM 653 C C . ILE A 1 82 ? -8.512 2.401 3.994 1.00 95.50 82 ILE A C 1
ATOM 655 O O . ILE A 1 82 ? -7.584 1.786 3.471 1.00 95.50 82 ILE A O 1
ATOM 659 N N . GLN A 1 83 ? -9.016 3.500 3.433 1.00 94.88 83 GLN A N 1
ATOM 660 C CA . GLN A 1 83 ? -8.514 4.033 2.163 1.00 94.88 83 GLN A CA 1
ATOM 661 C C . GLN A 1 83 ? -7.025 4.417 2.233 1.00 94.88 83 GLN A C 1
ATOM 663 O O . GLN A 1 83 ? -6.278 4.164 1.281 1.00 94.88 83 GLN A O 1
ATOM 668 N N . LEU A 1 84 ? -6.560 4.965 3.362 1.00 92.75 84 LEU A N 1
ATOM 669 C CA . LEU A 1 84 ? -5.135 5.233 3.592 1.00 92.75 84 LEU A CA 1
ATOM 670 C C . LEU A 1 84 ? -4.306 3.943 3.632 1.00 92.75 84 LEU A C 1
ATOM 672 O O . LEU A 1 84 ? -3.245 3.890 3.005 1.00 92.75 84 LEU A O 1
ATOM 676 N N . ILE A 1 85 ? -4.808 2.883 4.275 1.00 95.44 85 ILE A N 1
ATOM 677 C CA . ILE A 1 85 ? -4.155 1.563 4.284 1.00 95.44 85 ILE A CA 1
ATOM 678 C C . ILE A 1 85 ? -3.987 1.036 2.855 1.00 95.44 85 ILE A C 1
ATOM 680 O O . ILE A 1 85 ? -2.893 0.612 2.472 1.00 95.44 85 ILE A O 1
ATOM 684 N N . LEU A 1 86 ? -5.046 1.098 2.042 1.00 95.38 86 LEU A N 1
ATOM 685 C CA . LEU A 1 86 ? -5.009 0.640 0.649 1.00 95.38 86 LEU A CA 1
ATOM 686 C C . LEU A 1 86 ? -4.012 1.443 -0.188 1.00 95.38 86 LEU A C 1
ATOM 688 O O . LEU A 1 86 ? -3.244 0.874 -0.968 1.00 95.38 86 LEU A O 1
ATOM 692 N N . ARG A 1 87 ? -3.967 2.765 0.008 1.00 93.38 87 ARG A N 1
ATOM 693 C CA . ARG A 1 87 ? -2.986 3.626 -0.656 1.00 93.38 87 ARG A CA 1
ATOM 694 C C . ARG A 1 87 ? -1.560 3.255 -0.255 1.00 93.38 87 ARG A C 1
ATOM 696 O O . ARG A 1 87 ? -0.725 3.093 -1.143 1.00 93.38 87 ARG A O 1
ATOM 703 N N . GLY A 1 88 ? -1.290 3.085 1.038 1.00 93.56 88 GLY A N 1
ATOM 704 C CA . GLY A 1 88 ? 0.026 2.684 1.536 1.00 93.56 88 GLY A CA 1
ATOM 705 C C . GLY A 1 88 ? 0.474 1.342 0.954 1.00 93.56 88 GLY A C 1
ATOM 706 O O . GLY A 1 88 ? 1.601 1.213 0.478 1.00 93.56 88 GLY A O 1
ATOM 707 N N . LYS A 1 89 ? -0.448 0.375 0.871 1.00 94.69 89 LYS A N 1
ATOM 708 C CA . LYS A 1 89 ? -0.188 -0.922 0.239 1.00 94.69 89 LYS A CA 1
ATOM 709 C C . LYS A 1 89 ? 0.196 -0.802 -1.228 1.00 94.69 89 LYS A C 1
ATOM 711 O O . LYS A 1 89 ? 1.184 -1.401 -1.641 1.00 94.69 89 LYS A O 1
ATOM 716 N N . ARG A 1 90 ? -0.538 -0.000 -2.001 1.00 92.69 90 ARG A N 1
ATOM 717 C CA . ARG A 1 90 ? -0.241 0.241 -3.421 1.00 92.69 90 ARG A CA 1
ATOM 718 C C . ARG A 1 90 ? 1.120 0.911 -3.634 1.00 92.69 90 ARG A C 1
ATOM 720 O O . ARG A 1 90 ? 1.768 0.657 -4.640 1.00 92.69 90 ARG A O 1
ATOM 727 N N . LEU A 1 91 ? 1.560 1.746 -2.694 1.00 91.19 91 LEU A N 1
ATOM 728 C CA . LEU A 1 91 ? 2.882 2.383 -2.733 1.00 91.19 91 LEU A CA 1
ATOM 729 C C . LEU A 1 91 ? 4.026 1.420 -2.354 1.00 91.19 91 LEU A C 1
ATOM 731 O O . LEU A 1 91 ? 5.200 1.755 -2.521 1.00 91.19 91 LEU A O 1
ATOM 735 N N . GLY A 1 92 ? 3.697 0.203 -1.914 1.00 90.94 92 GLY A N 1
ATOM 736 C CA . GLY A 1 92 ? 4.657 -0.839 -1.562 1.00 90.94 92 GLY A CA 1
ATOM 737 C C . GLY A 1 92 ? 5.067 -0.843 -0.093 1.00 90.94 92 GLY A C 1
ATOM 738 O O . GLY A 1 92 ? 6.039 -1.508 0.242 1.00 90.94 9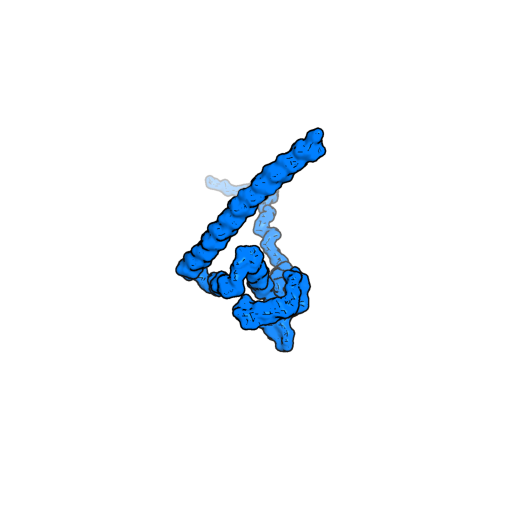2 GLY A O 1
ATOM 739 N N . PHE A 1 93 ? 4.341 -0.139 0.779 1.00 93.25 93 PHE A N 1
ATOM 740 C CA . PHE A 1 93 ? 4.623 -0.160 2.212 1.00 93.25 93 PHE A CA 1
ATOM 741 C C . PHE A 1 93 ? 4.084 -1.432 2.885 1.00 93.25 93 PHE A C 1
ATOM 743 O O . PHE A 1 93 ? 3.014 -1.978 2.563 1.00 93.25 93 PHE A O 1
ATOM 750 N N . SER A 1 94 ? 4.837 -1.916 3.866 1.00 92.56 94 SER A N 1
ATOM 751 C CA . SER A 1 94 ? 4.443 -3.015 4.740 1.00 92.56 94 SER A CA 1
ATOM 752 C C . SER A 1 94 ? 3.280 -2.612 5.659 1.00 92.56 94 SER A C 1
ATOM 754 O O . SER A 1 94 ? 2.981 -1.437 5.846 1.00 92.56 94 SER A O 1
ATOM 756 N N . ILE A 1 95 ? 2.596 -3.598 6.258 1.00 92.25 95 ILE A N 1
ATOM 757 C CA . ILE A 1 95 ? 1.540 -3.311 7.254 1.00 92.25 95 ILE A CA 1
ATOM 758 C C . ILE A 1 95 ? 2.101 -2.513 8.436 1.00 92.25 95 ILE A C 1
ATOM 760 O O . ILE A 1 95 ? 1.434 -1.613 8.933 1.00 92.25 95 ILE A O 1
ATOM 764 N N . LYS A 1 96 ? 3.329 -2.832 8.856 1.00 90.81 96 LYS A N 1
ATOM 765 C CA . LYS A 1 96 ? 3.986 -2.183 9.988 1.00 90.81 96 LYS A CA 1
ATOM 766 C C . LYS A 1 96 ? 4.237 -0.699 9.717 1.00 90.81 96 LYS A C 1
ATOM 768 O O . LYS A 1 96 ? 3.848 0.126 10.529 1.00 90.81 96 LYS A O 1
ATOM 773 N N . GLU A 1 97 ? 4.799 -0.364 8.557 1.00 90.44 97 GLU A N 1
ATOM 774 C CA . GLU A 1 97 ? 5.031 1.036 8.168 1.00 90.44 97 GLU A CA 1
ATOM 775 C C . GLU A 1 97 ? 3.717 1.801 8.023 1.00 90.44 97 GLU A C 1
ATOM 777 O O . GLU A 1 97 ? 3.593 2.917 8.508 1.00 90.44 97 GLU A O 1
ATOM 782 N N . ILE A 1 98 ? 2.698 1.183 7.417 1.00 92.38 98 ILE A N 1
ATOM 783 C CA . ILE A 1 98 ? 1.371 1.801 7.306 1.00 92.38 98 ILE A CA 1
ATOM 784 C C . ILE A 1 98 ? 0.803 2.110 8.692 1.00 92.38 98 ILE A C 1
ATOM 786 O O . ILE A 1 98 ? 0.244 3.184 8.878 1.00 92.38 98 ILE A O 1
ATOM 790 N N . LYS A 1 99 ? 0.958 1.204 9.663 1.00 89.88 99 LYS A N 1
ATOM 791 C CA . LYS A 1 99 ? 0.533 1.445 11.045 1.00 89.88 99 LYS A CA 1
ATOM 792 C C . LYS A 1 99 ? 1.259 2.641 11.651 1.00 89.88 99 LYS A C 1
ATOM 794 O O . LYS A 1 99 ? 0.599 3.548 12.136 1.00 89.88 99 LYS A O 1
ATOM 799 N N . GLU A 1 100 ? 2.586 2.678 11.526 1.00 86.19 100 GLU A N 1
ATOM 800 C CA . GLU A 1 100 ? 3.396 3.808 11.990 1.00 86.19 100 GLU A CA 1
ATOM 801 C C . GLU A 1 100 ? 2.902 5.127 11.380 1.00 86.19 100 GLU A C 1
ATOM 803 O O . GLU A 1 100 ? 2.780 6.110 12.097 1.00 86.19 100 GLU A O 1
ATOM 808 N N . PHE A 1 101 ? 2.548 5.145 10.089 1.00 86.31 101 PHE A N 1
ATOM 809 C CA . PHE A 1 101 ? 2.044 6.341 9.401 1.00 86.31 101 PHE A CA 1
ATOM 810 C C . PHE A 1 101 ? 0.647 6.759 9.863 1.00 86.31 101 PHE A C 1
ATOM 812 O O . PHE A 1 101 ? 0.356 7.951 9.946 1.00 86.31 101 PHE A O 1
ATOM 819 N N . LEU A 1 102 ? -0.223 5.788 10.137 1.00 85.12 102 LEU A N 1
ATOM 820 C CA . LEU A 1 102 ? -1.566 6.043 10.643 1.00 85.12 102 LEU A CA 1
ATOM 821 C C . LEU A 1 102 ? -1.542 6.594 12.069 1.00 85.12 102 LEU A C 1
ATOM 823 O O . LEU A 1 102 ? -2.318 7.496 12.372 1.00 85.12 102 LEU A O 1
ATOM 827 N N . ASP A 1 103 ? -0.631 6.103 12.908 1.00 81.38 103 ASP A N 1
ATOM 828 C CA . ASP A 1 103 ? -0.450 6.608 14.269 1.00 81.38 103 ASP A CA 1
ATOM 829 C C . ASP A 1 103 ? -0.023 8.089 14.253 1.00 81.38 103 ASP A C 1
ATOM 831 O O . ASP A 1 103 ? -0.436 8.851 15.123 1.00 81.38 103 ASP A O 1
ATOM 835 N N . LEU A 1 104 ? 0.715 8.540 13.225 1.00 74.38 104 LEU A N 1
ATOM 836 C CA . LEU A 1 104 ? 1.065 9.962 13.051 1.00 74.38 104 LEU A CA 1
ATOM 837 C C . LEU A 1 104 ? -0.130 10.831 12.667 1.00 74.38 104 LEU A C 1
ATOM 839 O O . LEU A 1 104 ? -0.140 12.019 12.957 1.00 74.38 104 LEU A O 1
ATOM 843 N N . TYR A 1 105 ? -1.104 10.254 11.964 1.00 69.06 105 TYR A N 1
ATOM 844 C CA . TYR A 1 105 ? -2.313 10.965 11.557 1.00 69.06 105 TYR A CA 1
ATOM 845 C C . TYR A 1 105 ? -3.271 11.173 12.737 1.00 69.06 105 TYR A C 1
ATOM 847 O O . TYR A 1 105 ? -4.048 12.125 12.745 1.00 69.06 105 TYR A O 1
ATOM 855 N N . ASP A 1 106 ? -3.224 10.275 13.723 1.00 71.44 106 ASP A N 1
ATOM 856 C CA . ASP A 1 106 ? -3.983 10.406 14.966 1.00 71.44 106 ASP A CA 1
ATOM 857 C C . ASP A 1 106 ? -3.240 11.227 16.038 1.00 71.44 106 ASP A C 1
ATOM 859 O O . ASP A 1 106 ? -3.884 11.706 16.972 1.00 71.44 106 ASP A O 1
ATOM 863 N N . ALA A 1 107 ? -1.917 11.390 15.914 1.00 64.00 107 ALA A N 1
ATOM 864 C CA . ALA A 1 107 ? -1.080 12.174 16.820 1.00 64.00 107 ALA A CA 1
ATOM 865 C C . ALA A 1 107 ? -1.071 13.676 16.462 1.00 64.00 107 ALA A C 1
ATOM 867 O O . ALA A 1 107 ? -1.279 14.064 15.314 1.00 64.00 107 ALA A O 1
ATOM 868 N N . ASP A 1 108 ? -0.830 14.528 17.462 1.00 61.72 108 ASP A N 1
ATOM 869 C CA . ASP A 1 108 ? -0.788 15.991 17.322 1.00 61.72 108 ASP A CA 1
ATOM 870 C C . ASP A 1 108 ? 0.262 16.415 16.261 1.00 61.72 108 ASP A C 1
ATOM 872 O O . ASP A 1 108 ? 1.369 15.859 16.254 1.00 61.72 108 ASP A O 1
ATOM 876 N N . PRO A 1 109 ? 0.001 17.395 15.367 1.00 57.88 109 PRO A N 1
ATOM 877 C CA . PRO A 1 109 ? 0.957 17.828 14.338 1.00 57.88 109 PRO A CA 1
ATOM 878 C C . PRO A 1 109 ? 2.323 18.305 14.865 1.00 57.88 109 PRO A C 1
ATOM 880 O O . PRO A 1 109 ? 3.244 18.524 14.077 1.00 57.88 109 PRO A O 1
ATOM 883 N N . GLU A 1 110 ? 2.476 18.463 16.180 1.00 62.56 110 GLU A N 1
ATOM 884 C CA . GLU A 1 110 ? 3.703 18.889 16.856 1.00 62.56 110 GLU A CA 1
ATOM 885 C C . GLU A 1 110 ? 4.812 17.818 16.893 1.00 62.56 110 GLU A C 1
ATOM 887 O O . GLU A 1 110 ? 5.966 18.128 17.208 1.00 62.56 110 GLU A O 1
ATOM 892 N N . HIS A 1 111 ? 4.535 16.564 16.517 1.00 70.44 111 HIS A N 1
ATOM 893 C CA . HIS A 1 111 ? 5.534 15.489 16.543 1.00 70.44 111 HIS A CA 1
ATOM 894 C C . HIS A 1 111 ? 6.506 15.517 15.344 1.00 70.44 111 HIS A C 1
ATOM 896 O O . HIS A 1 111 ? 6.507 14.651 14.463 1.00 70.44 111 HIS A O 1
ATOM 902 N N . LYS A 1 112 ? 7.411 16.501 15.337 1.00 79.38 112 LYS A N 1
ATOM 903 C CA . LYS A 1 112 ? 8.434 16.710 14.295 1.00 79.38 112 LYS A CA 1
ATOM 904 C C . LYS A 1 112 ? 9.274 15.461 13.983 1.00 79.38 112 LYS A C 1
ATOM 906 O O . LYS A 1 112 ? 9.439 15.122 12.814 1.00 79.38 112 LYS A O 1
ATOM 911 N N . GLU A 1 113 ? 9.749 14.735 14.997 1.00 80.00 113 GLU A N 1
ATOM 912 C CA . GLU A 1 113 ? 10.580 13.528 14.803 1.00 80.00 113 GLU A CA 1
ATOM 913 C C . GLU A 1 113 ? 9.854 12.415 14.036 1.00 80.00 113 GLU A C 1
ATOM 915 O O . GLU A 1 113 ? 10.442 11.670 13.252 1.00 80.00 113 GLU A O 1
ATOM 920 N N . GLN A 1 114 ? 8.554 12.270 14.279 1.00 76.94 114 GLN A N 1
ATOM 921 C CA . GLN A 1 114 ? 7.730 11.276 13.610 1.00 76.94 114 GLN A CA 1
ATOM 922 C C . GLN A 1 114 ? 7.549 11.620 12.128 1.00 76.94 114 GLN A C 1
ATOM 924 O O . GLN A 1 114 ? 7.704 10.753 11.266 1.00 76.94 114 GLN A O 1
ATOM 929 N N . MET A 1 115 ? 7.300 12.897 11.832 1.00 81.44 115 MET A N 1
ATOM 930 C CA . MET A 1 115 ? 7.220 13.395 10.462 1.00 81.44 115 MET A CA 1
ATOM 931 C C . MET A 1 115 ? 8.555 13.229 9.720 1.00 81.44 115 MET A C 1
ATOM 933 O O . MET A 1 115 ? 8.578 12.816 8.562 1.00 81.44 115 MET A O 1
ATOM 937 N N . GLU A 1 116 ? 9.682 13.475 10.392 1.00 86.25 116 GLU A N 1
ATOM 938 C CA . GLU A 1 116 ? 11.019 13.243 9.835 1.00 86.25 116 GLU A CA 1
ATOM 939 C C . GLU A 1 116 ? 11.243 11.766 9.475 1.00 86.25 116 GLU A C 1
ATOM 941 O O . GLU A 1 116 ? 11.719 11.468 8.375 1.00 86.25 116 GLU A O 1
ATOM 946 N N . ARG A 1 117 ? 10.829 10.831 10.345 1.00 84.25 117 ARG A N 1
ATOM 947 C CA . ARG A 1 117 ? 10.879 9.386 10.057 1.00 84.25 117 ARG A CA 1
ATOM 948 C C . ARG A 1 117 ? 10.013 9.007 8.853 1.00 84.25 117 ARG A C 1
ATOM 950 O O . ARG A 1 117 ? 10.475 8.261 7.989 1.00 84.25 117 ARG A O 1
ATOM 957 N N . LEU A 1 118 ? 8.798 9.549 8.753 1.00 83.12 118 LEU A N 1
ATOM 958 C CA . LEU A 1 118 ? 7.919 9.336 7.597 1.00 83.12 118 LEU A CA 1
ATOM 959 C C . LEU A 1 118 ? 8.571 9.832 6.299 1.00 83.12 118 LEU A C 1
ATOM 961 O O . LEU A 1 118 ? 8.627 9.101 5.309 1.00 83.12 118 LEU A O 1
ATOM 965 N N . ILE A 1 119 ? 9.102 11.057 6.305 1.00 88.88 119 ILE A N 1
ATOM 966 C CA . ILE A 1 119 ? 9.784 11.642 5.144 1.00 88.88 119 ILE A CA 1
ATOM 967 C C . ILE A 1 119 ? 10.978 10.777 4.729 1.00 88.88 119 ILE A C 1
ATOM 969 O O . ILE A 1 119 ? 11.175 10.551 3.533 1.00 88.88 119 ILE A O 1
ATOM 973 N N . ALA A 1 120 ? 11.759 10.267 5.686 1.00 90.94 120 ALA A N 1
ATOM 974 C CA . ALA A 1 120 ? 12.885 9.382 5.402 1.00 90.94 120 ALA A CA 1
ATOM 975 C C . ALA A 1 120 ? 12.440 8.096 4.683 1.00 90.94 120 ALA A C 1
ATOM 977 O O . ALA A 1 120 ? 12.993 7.768 3.634 1.00 90.94 120 ALA A O 1
ATOM 978 N N . ARG A 1 121 ? 11.383 7.431 5.172 1.00 89.06 121 ARG A N 1
ATOM 979 C CA . ARG A 1 121 ? 10.813 6.226 4.536 1.00 89.06 121 ARG A CA 1
ATOM 980 C C . ARG A 1 121 ? 10.275 6.490 3.135 1.00 89.06 121 ARG A C 1
ATOM 982 O O . ARG A 1 121 ? 10.498 5.701 2.220 1.00 89.06 121 ARG A O 1
ATOM 989 N N . ILE A 1 122 ? 9.595 7.618 2.938 1.00 90.31 122 ILE A N 1
ATOM 990 C CA . ILE A 1 122 ? 9.110 8.018 1.612 1.00 90.31 122 ILE A CA 1
ATOM 991 C C . ILE A 1 122 ? 10.287 8.234 0.654 1.00 90.31 122 ILE A C 1
ATOM 993 O O . ILE A 1 122 ? 10.228 7.798 -0.496 1.00 90.31 122 ILE A O 1
ATOM 997 N N . ARG A 1 123 ? 11.361 8.892 1.107 1.00 94.69 123 ARG A N 1
ATOM 998 C CA . ARG A 1 123 ? 12.557 9.136 0.288 1.00 94.69 123 ARG A CA 1
ATOM 999 C C . ARG A 1 123 ? 13.258 7.839 -0.102 1.00 94.69 123 ARG A C 1
ATOM 1001 O O . ARG A 1 123 ? 13.587 7.694 -1.273 1.00 94.69 123 ARG A O 1
ATOM 1008 N N . GLU A 1 124 ? 13.428 6.913 0.839 1.00 94.38 124 GLU A N 1
ATOM 1009 C CA . GLU A 1 124 ? 13.966 5.569 0.589 1.00 94.38 124 GLU A CA 1
ATOM 1010 C C . GLU A 1 124 ? 13.156 4.869 -0.512 1.00 94.38 124 GLU A C 1
ATOM 1012 O O . GLU A 1 124 ? 13.689 4.529 -1.568 1.00 94.38 124 GLU A O 1
ATOM 1017 N N . ARG A 1 125 ? 11.827 4.816 -0.355 1.00 93.12 125 ARG A N 1
ATOM 1018 C CA . ARG A 1 125 ? 10.946 4.189 -1.345 1.00 93.12 125 ARG A CA 1
ATOM 1019 C C . ARG A 1 125 ? 10.996 4.865 -2.719 1.00 93.12 125 ARG A C 1
ATOM 1021 O O . ARG A 1 125 ? 10.916 4.190 -3.744 1.00 93.12 125 ARG A O 1
ATOM 1028 N N . LEU A 1 126 ? 11.112 6.193 -2.760 1.00 96.31 126 LEU A N 1
ATOM 1029 C CA . LEU A 1 126 ? 11.259 6.941 -4.011 1.00 96.31 126 LEU A CA 1
ATOM 1030 C C . LEU A 1 126 ? 12.576 6.626 -4.723 1.00 96.31 126 LEU A C 1
ATOM 1032 O O . LEU A 1 126 ? 12.581 6.555 -5.951 1.00 96.31 126 LEU A O 1
ATOM 1036 N N . VAL A 1 127 ? 13.675 6.473 -3.983 1.00 97.88 127 VAL A N 1
ATOM 1037 C CA . VAL A 1 127 ? 14.973 6.090 -4.553 1.00 97.88 127 VAL A CA 1
ATOM 1038 C C . VAL A 1 127 ? 14.875 4.695 -5.163 1.00 97.88 127 VAL A C 1
ATOM 1040 O O . VAL A 1 127 ? 15.203 4.538 -6.338 1.00 97.88 127 VAL A O 1
ATOM 1043 N N . ASP A 1 128 ? 14.326 3.725 -4.432 1.00 95.44 128 ASP A N 1
ATOM 1044 C CA . ASP A 1 128 ? 14.160 2.353 -4.923 1.00 95.44 128 ASP A CA 1
ATOM 1045 C C . ASP A 1 128 ? 13.343 2.298 -6.215 1.00 95.44 128 ASP A C 1
ATOM 1047 O O . ASP A 1 128 ? 13.764 1.697 -7.204 1.00 95.44 128 ASP A O 1
ATOM 1051 N N . LEU A 1 129 ? 12.188 2.971 -6.238 1.00 96.06 129 LEU A N 1
ATOM 1052 C CA . LEU A 1 129 ? 11.308 2.997 -7.407 1.00 96.06 129 LEU A CA 1
ATOM 1053 C C . LEU A 1 129 ? 11.967 3.668 -8.617 1.00 96.06 129 LEU A C 1
ATOM 1055 O O . LEU A 1 129 ? 11.776 3.220 -9.745 1.00 96.06 129 LEU A O 1
ATOM 1059 N N . LYS A 1 130 ? 12.753 4.731 -8.407 1.00 97.94 130 LYS A N 1
ATOM 1060 C CA . LYS A 1 130 ? 13.496 5.390 -9.492 1.00 97.94 130 LYS A CA 1
ATOM 1061 C C . LYS A 1 130 ? 14.585 4.486 -10.060 1.00 97.94 130 LYS A C 1
ATOM 1063 O O . LYS A 1 130 ? 14.735 4.435 -11.278 1.00 97.94 130 LYS A O 1
ATOM 1068 N N . THR A 1 131 ? 15.298 3.761 -9.203 1.00 97.94 131 THR A N 1
ATOM 1069 C CA . THR A 1 131 ? 16.308 2.779 -9.619 1.00 97.94 131 THR A CA 1
ATOM 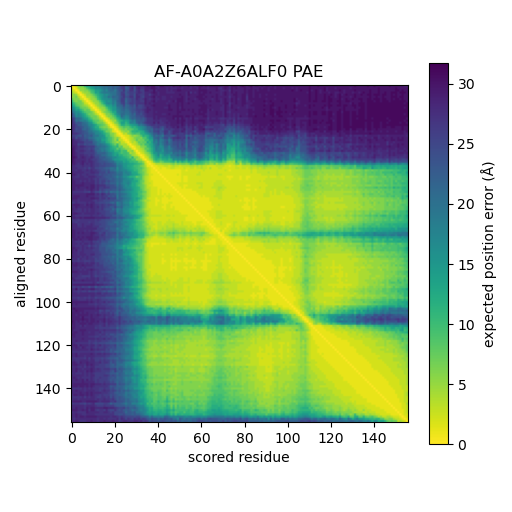1070 C C . THR A 1 131 ? 15.667 1.644 -10.412 1.00 97.94 131 THR A C 1
ATOM 1072 O O . THR A 1 131 ? 16.125 1.328 -11.507 1.00 97.94 131 THR A O 1
ATOM 1075 N N . GLN A 1 1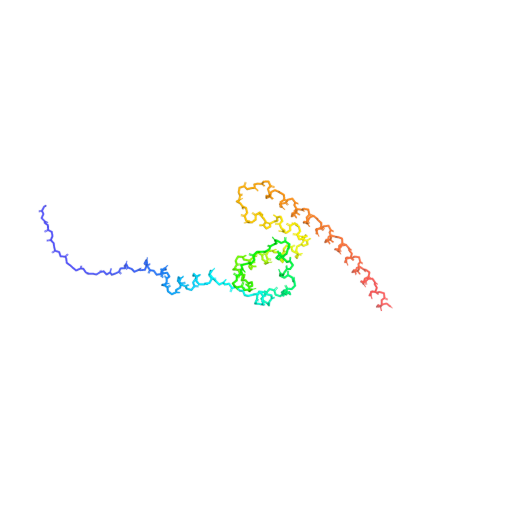32 ? 14.559 1.084 -9.915 1.00 96.81 132 GLN A N 1
ATOM 1076 C CA . GLN A 1 132 ? 13.798 0.052 -10.624 1.00 96.81 132 GLN A CA 1
ATOM 1077 C C . GLN A 1 132 ? 13.306 0.541 -11.987 1.00 96.81 132 GLN A C 1
ATOM 1079 O O . GLN A 1 132 ? 13.456 -0.172 -12.975 1.00 96.81 132 GLN A O 1
ATOM 1084 N N . ARG A 1 133 ? 12.771 1.767 -12.061 1.00 98.25 133 ARG A N 1
ATOM 1085 C CA . ARG A 1 133 ? 12.353 2.374 -13.329 1.00 98.25 133 ARG A CA 1
ATOM 1086 C C . ARG A 1 133 ? 13.518 2.471 -14.309 1.00 98.25 133 ARG A C 1
ATOM 1088 O O . ARG A 1 133 ? 13.388 2.000 -15.424 1.00 98.25 133 ARG A O 1
ATOM 1095 N N . SER A 1 134 ? 14.663 2.998 -13.875 1.00 98.50 134 SER A N 1
ATOM 1096 C CA . SER A 1 134 ? 15.834 3.132 -14.748 1.00 98.50 134 SER A CA 1
ATOM 1097 C C . SER A 1 134 ? 16.331 1.787 -15.288 1.00 98.50 134 SER A C 1
ATOM 1099 O O . SER A 1 134 ? 16.775 1.722 -16.429 1.00 98.50 134 SER A O 1
ATOM 1101 N N . ALA A 1 135 ? 16.270 0.721 -14.485 1.00 98.06 135 ALA A N 1
ATOM 1102 C CA . ALA A 1 135 ? 16.652 -0.622 -14.923 1.00 98.06 135 ALA A CA 1
ATOM 1103 C C . ALA A 1 135 ? 15.657 -1.208 -15.940 1.00 98.06 135 ALA A C 1
ATOM 1105 O O . ALA A 1 135 ? 16.063 -1.868 -16.898 1.00 98.06 135 ALA A O 1
ATOM 1106 N N . LEU A 1 136 ? 14.359 -0.953 -15.744 1.00 98.62 136 LEU A N 1
ATOM 1107 C CA . LEU A 1 136 ? 13.319 -1.335 -16.698 1.00 98.62 136 LEU A CA 1
ATOM 1108 C C . LEU A 1 136 ? 13.471 -0.580 -18.020 1.00 98.62 136 LEU A C 1
ATOM 1110 O O . LEU A 1 136 ? 13.401 -1.217 -19.063 1.00 98.62 136 LEU A O 1
ATOM 1114 N N . ASP A 1 137 ? 13.732 0.728 -17.974 1.00 98.69 137 ASP A N 1
ATOM 1115 C CA . ASP A 1 137 ? 13.938 1.556 -19.167 1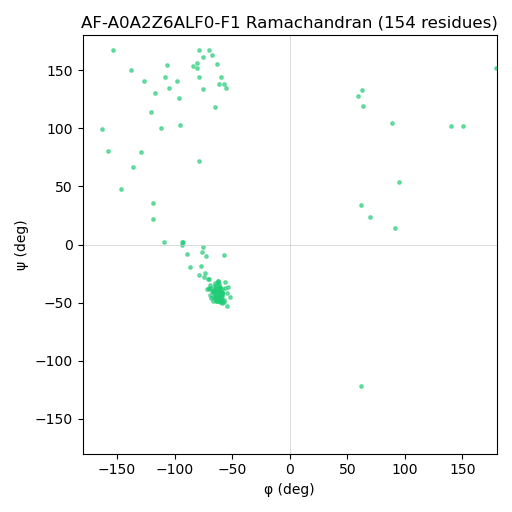.00 98.69 137 ASP A CA 1
ATOM 1116 C C . ASP A 1 137 ? 15.097 0.999 -20.020 1.00 98.69 137 ASP A C 1
ATOM 1118 O O . ASP A 1 137 ? 14.913 0.732 -21.203 1.00 98.69 137 ASP A O 1
ATOM 1122 N N . LEU A 1 138 ? 16.244 0.683 -19.400 1.00 98.38 138 LEU A N 1
ATOM 1123 C CA . LEU A 1 138 ? 17.382 0.060 -20.094 1.00 98.38 138 LEU A CA 1
ATOM 1124 C C . LEU A 1 138 ? 17.010 -1.282 -20.749 1.00 98.38 138 LEU A C 1
ATOM 1126 O O . LEU A 1 138 ? 17.402 -1.562 -21.879 1.00 98.38 138 LEU A O 1
ATOM 1130 N N . THR A 1 139 ? 16.247 -2.110 -20.033 1.00 98.44 139 THR A N 1
ATOM 1131 C CA . THR A 1 139 ? 15.810 -3.424 -20.528 1.00 98.44 139 THR A CA 1
ATOM 1132 C C . THR A 1 139 ? 14.867 -3.277 -21.724 1.00 98.44 139 THR A C 1
ATOM 1134 O O . THR A 1 139 ? 14.958 -4.033 -22.689 1.00 98.44 139 THR A O 1
ATOM 1137 N N . ILE A 1 140 ? 13.954 -2.304 -21.670 1.00 98.69 140 ILE A N 1
ATOM 1138 C CA . ILE A 1 140 ? 13.022 -1.999 -22.759 1.00 98.69 140 ILE A CA 1
ATOM 1139 C C . ILE A 1 140 ? 13.790 -1.529 -23.998 1.00 98.69 140 ILE A C 1
ATOM 1141 O O . ILE A 1 140 ? 13.50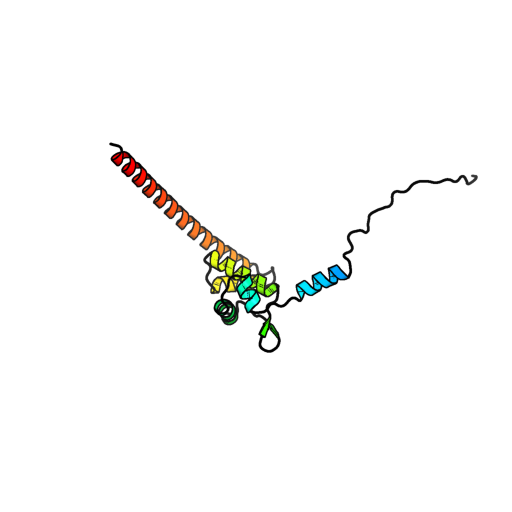1 -2.002 -25.098 1.00 98.69 140 ILE A O 1
ATOM 1145 N N . ASP A 1 141 ? 14.781 -0.655 -23.830 1.00 98.62 141 ASP A N 1
ATOM 1146 C CA . ASP A 1 141 ? 15.600 -0.147 -24.935 1.00 98.62 141 ASP A CA 1
ATOM 1147 C C . ASP A 1 141 ? 16.389 -1.271 -25.628 1.00 98.62 141 ASP A C 1
ATOM 1149 O O . ASP A 1 141 ? 16.421 -1.356 -26.862 1.00 98.62 141 ASP A O 1
ATOM 1153 N N . GLU A 1 142 ? 16.985 -2.177 -24.848 1.00 98.31 142 GLU A N 1
ATOM 1154 C CA . GLU A 1 142 ? 17.713 -3.334 -25.377 1.00 98.31 142 GLU A CA 1
ATOM 1155 C C . GLU A 1 142 ? 16.785 -4.270 -26.166 1.00 98.31 142 GLU A C 1
ATOM 1157 O O . GLU A 1 142 ? 17.081 -4.625 -27.309 1.00 98.31 142 GLU A O 1
ATOM 1162 N N . LEU A 1 143 ? 15.619 -4.610 -25.605 1.00 98.56 143 LEU A N 1
ATOM 1163 C CA . LEU A 1 143 ? 14.629 -5.453 -26.282 1.00 98.56 143 LEU A CA 1
ATOM 1164 C C . LEU A 1 143 ? 14.102 -4.812 -27.570 1.00 98.56 143 LEU A C 1
ATOM 1166 O O . LEU A 1 143 ? 13.965 -5.501 -28.580 1.00 98.56 143 LEU A O 1
ATOM 1170 N N . THR A 1 144 ? 13.860 -3.501 -27.555 1.00 98.44 144 THR A N 1
ATOM 1171 C CA . THR A 1 144 ? 13.402 -2.748 -28.732 1.00 98.44 144 THR A CA 1
ATOM 1172 C C . THR A 1 144 ? 14.456 -2.774 -29.838 1.00 98.44 144 THR A C 1
ATOM 1174 O O . THR A 1 144 ? 14.136 -2.964 -31.011 1.00 98.44 144 THR A O 1
ATOM 1177 N N . THR A 1 145 ? 15.734 -2.639 -29.476 1.00 98.31 145 THR A N 1
ATOM 1178 C CA . THR A 1 145 ? 16.843 -2.720 -30.436 1.00 98.31 145 THR A CA 1
ATOM 1179 C C . THR A 1 145 ? 16.898 -4.101 -31.087 1.00 98.31 145 THR A C 1
ATOM 1181 O O . THR A 1 145 ? 16.945 -4.210 -32.314 1.00 98.31 145 THR A O 1
ATOM 1184 N N . ILE A 1 146 ? 16.817 -5.162 -30.277 1.00 98.06 146 ILE A N 1
ATOM 1185 C CA . ILE A 1 146 ? 16.815 -6.549 -30.760 1.00 98.06 146 ILE A CA 1
ATOM 1186 C C . ILE A 1 146 ? 15.620 -6.807 -31.690 1.00 98.06 146 ILE A C 1
ATOM 1188 O O . ILE A 1 146 ? 15.784 -7.440 -32.735 1.00 98.06 146 ILE A O 1
ATOM 1192 N N . GLU A 1 147 ? 14.430 -6.314 -31.340 1.00 98.19 147 GLU A N 1
ATOM 1193 C CA . GLU A 1 147 ? 13.222 -6.440 -32.163 1.00 98.19 147 GLU A CA 1
ATOM 1194 C C . GLU A 1 147 ? 13.418 -5.804 -33.546 1.00 98.19 147 GLU A C 1
ATOM 1196 O O . GLU A 1 147 ? 13.197 -6.462 -34.567 1.00 98.19 147 GLU A O 1
ATOM 1201 N N . VAL A 1 148 ? 13.905 -4.560 -33.592 1.00 98.00 148 VAL A N 1
ATOM 1202 C CA . VAL A 1 148 ? 14.157 -3.836 -34.847 1.00 98.00 148 VAL A CA 1
ATOM 1203 C C . VAL A 1 148 ? 15.168 -4.579 -35.724 1.00 98.00 148 VAL A C 1
ATOM 1205 O O . VAL A 1 148 ? 14.941 -4.755 -36.925 1.00 98.00 148 VAL A O 1
ATOM 1208 N N . GLU A 1 149 ? 16.268 -5.062 -35.143 1.00 96.88 149 GLU A N 1
ATOM 1209 C CA . GLU A 1 149 ? 17.278 -5.827 -35.878 1.00 96.88 149 GLU A CA 1
ATOM 1210 C C . GLU A 1 149 ? 16.734 -7.150 -36.428 1.00 96.88 149 GLU A C 1
ATOM 1212 O O . GLU A 1 149 ? 17.051 -7.537 -37.559 1.00 96.88 149 GLU A O 1
ATOM 1217 N N . ALA A 1 150 ? 15.920 -7.859 -35.643 1.00 96.88 150 ALA A N 1
ATOM 1218 C CA . ALA A 1 150 ? 15.295 -9.107 -36.062 1.00 96.88 150 ALA A CA 1
ATOM 1219 C C . ALA A 1 150 ? 14.303 -8.876 -37.213 1.00 96.88 150 ALA A C 1
ATOM 1221 O O . ALA A 1 150 ? 14.334 -9.606 -38.207 1.00 96.88 150 ALA A O 1
ATOM 1222 N N . MET A 1 151 ? 13.478 -7.827 -37.131 1.00 96.88 151 MET A N 1
ATOM 1223 C CA . MET A 1 151 ? 12.541 -7.453 -38.194 1.00 96.88 151 MET A CA 1
ATOM 1224 C C . MET A 1 151 ? 13.258 -7.091 -39.497 1.00 96.88 151 MET A C 1
ATOM 1226 O O . MET A 1 151 ? 12.851 -7.542 -40.569 1.00 96.88 151 MET A O 1
ATOM 1230 N N . ALA A 1 152 ? 14.357 -6.336 -39.420 1.00 95.81 152 ALA A N 1
ATOM 1231 C CA . ALA A 1 152 ? 15.144 -5.963 -40.594 1.00 95.81 152 ALA A CA 1
ATOM 1232 C C . ALA A 1 152 ? 15.753 -7.180 -41.314 1.00 95.81 152 ALA A C 1
ATOM 1234 O O . ALA A 1 152 ? 15.886 -7.174 -42.538 1.00 95.81 152 ALA A O 1
ATOM 1235 N N . LYS A 1 153 ? 16.110 -8.240 -40.573 1.00 95.19 153 LYS A N 1
ATOM 1236 C CA . LYS A 1 153 ? 16.620 -9.497 -41.149 1.00 95.19 153 LYS A CA 1
ATOM 1237 C C . LYS A 1 153 ? 15.540 -10.303 -41.870 1.00 95.19 153 LYS A C 1
ATOM 1239 O O . LYS A 1 153 ? 15.872 -11.000 -42.816 1.00 95.19 153 LYS A O 1
ATOM 1244 N N . LEU A 1 154 ? 14.279 -10.206 -41.449 1.00 91.31 154 LEU A N 1
ATOM 1245 C CA . LEU A 1 154 ? 13.163 -10.939 -42.058 1.00 91.31 154 LEU A CA 1
ATOM 1246 C C . LEU A 1 154 ? 12.689 -10.325 -43.389 1.00 91.31 154 LEU A C 1
ATOM 1248 O O . LEU A 1 154 ? 12.005 -10.984 -44.164 1.00 91.31 154 LEU A O 1
ATOM 1252 N N . GLN A 1 155 ? 13.035 -9.061 -43.648 1.00 83.94 155 GLN A N 1
ATOM 1253 C CA . GLN A 1 155 ? 12.688 -8.330 -44.874 1.00 83.94 155 GLN A CA 1
ATOM 1254 C C . GLN A 1 155 ? 13.759 -8.424 -45.979 1.00 83.94 155 GLN A C 1
ATOM 1256 O O . GLN A 1 155 ? 13.604 -7.794 -47.026 1.00 83.94 155 GLN A O 1
ATOM 1261 N N . ARG A 1 156 ? 14.847 -9.167 -45.744 1.00 60.62 156 ARG A N 1
ATOM 1262 C CA . ARG A 1 156 ? 15.928 -9.435 -46.707 1.00 60.62 156 ARG A CA 1
ATOM 1263 C C . ARG A 1 156 ? 15.828 -10.854 -47.243 1.00 60.62 156 ARG A C 1
ATOM 1265 O O . ARG A 1 156 ? 16.142 -11.020 -48.440 1.00 60.62 156 ARG A O 1
#

Mean predicted aligned error: 12.73 Å